Protein AF-A0A9K3GQZ5-F1 (afdb_monomer_lite)

Structure (mmCIF, N/CA/C/O backbone):
data_AF-A0A9K3GQZ5-F1
#
_entry.id   AF-A0A9K3GQZ5-F1
#
loop_
_atom_site.group_PDB
_atom_site.id
_atom_site.type_symbol
_atom_site.label_atom_id
_atom_site.label_alt_id
_atom_site.label_comp_id
_atom_site.label_asym_id
_atom_site.label_entity_id
_atom_site.label_seq_id
_atom_site.pdbx_PDB_ins_code
_atom_site.Cartn_x
_atom_site.Cartn_y
_atom_site.Cartn_z
_atom_site.occupancy
_atom_site.B_iso_or_equiv
_atom_site.auth_seq_id
_atom_site.auth_comp_id
_atom_site.auth_asym_id
_atom_site.auth_atom_id
_atom_site.pdbx_PDB_model_num
ATOM 1 N N . MET A 1 1 ? -22.993 22.378 27.055 1.00 36.41 1 MET A N 1
ATOM 2 C CA . MET A 1 1 ? -22.808 21.296 26.070 1.00 36.41 1 MET A CA 1
ATOM 3 C C . MET A 1 1 ? -23.147 21.917 24.736 1.00 36.41 1 MET A C 1
ATOM 5 O O . MET A 1 1 ? -24.316 21.964 24.382 1.00 36.41 1 MET A O 1
ATOM 9 N N . ASP A 1 2 ? -22.150 22.519 24.096 1.00 29.23 2 ASP A N 1
ATOM 10 C CA . ASP A 1 2 ? -22.307 23.061 22.749 1.00 29.23 2 ASP A CA 1
ATOM 11 C C . ASP A 1 2 ? -22.049 21.922 21.769 1.00 29.23 2 ASP A C 1
ATOM 13 O O . ASP A 1 2 ? -20.980 21.315 21.771 1.00 29.23 2 ASP A O 1
ATOM 17 N N . LEU A 1 3 ? -23.082 21.579 21.006 1.00 36.09 3 LEU A N 1
ATOM 18 C CA . LEU A 1 3 ? -22.997 20.642 19.896 1.00 36.09 3 LEU A CA 1
ATOM 19 C C . LEU A 1 3 ? -22.255 21.353 18.761 1.00 36.09 3 LEU A C 1
ATOM 21 O O . LEU A 1 3 ? -22.683 22.422 18.323 1.00 36.09 3 LEU A O 1
ATOM 25 N N . ALA A 1 4 ? -21.135 20.779 18.324 1.00 37.25 4 ALA A N 1
ATOM 26 C CA . ALA A 1 4 ? -20.338 21.309 17.227 1.00 37.25 4 ALA A CA 1
ATOM 27 C C . ALA A 1 4 ? -21.192 21.431 15.951 1.00 37.25 4 ALA A C 1
ATOM 29 O O . ALA A 1 4 ? -21.876 20.491 15.546 1.00 37.25 4 ALA A O 1
ATOM 30 N N . VAL A 1 5 ? -21.166 22.617 15.342 1.00 32.84 5 VAL A N 1
ATOM 31 C CA . VAL A 1 5 ? -21.804 22.912 14.053 1.00 32.84 5 VAL A CA 1
ATOM 32 C C . VAL A 1 5 ? -20.802 22.557 12.946 1.00 32.84 5 VAL A C 1
ATOM 34 O O . VAL A 1 5 ? -19.654 22.988 13.057 1.00 32.84 5 VAL A O 1
ATOM 37 N N . PRO A 1 6 ? -21.176 21.815 11.884 1.00 38.47 6 PRO A N 1
ATOM 38 C CA . PRO A 1 6 ? -20.230 21.447 10.834 1.00 38.47 6 PRO A CA 1
ATOM 39 C C . PRO A 1 6 ? -19.817 22.685 10.029 1.00 38.47 6 PRO A C 1
ATOM 41 O O . PRO A 1 6 ? -20.656 23.322 9.386 1.00 38.47 6 PRO A O 1
ATOM 44 N N . GLY A 1 7 ? -18.532 23.032 10.091 1.00 36.97 7 GLY A N 1
ATOM 45 C CA . GLY A 1 7 ? -17.900 24.028 9.228 1.00 36.97 7 GLY A CA 1
ATOM 46 C C . GLY A 1 7 ? -17.531 23.459 7.849 1.00 36.97 7 GLY A C 1
ATOM 47 O O . GLY A 1 7 ? -17.676 22.257 7.613 1.00 36.97 7 GLY A O 1
ATOM 48 N N . PRO A 1 8 ? -17.076 24.309 6.912 1.00 36.75 8 PRO A N 1
ATOM 49 C CA . PRO A 1 8 ? -16.578 23.865 5.610 1.00 36.75 8 PRO A CA 1
ATOM 50 C C . PRO A 1 8 ? -15.398 22.894 5.780 1.00 36.75 8 PRO A C 1
ATOM 52 O O . PRO A 1 8 ? -14.581 23.066 6.678 1.00 36.75 8 PRO A O 1
ATOM 55 N N . ILE A 1 9 ? -15.313 21.884 4.905 1.00 45.91 9 ILE A N 1
ATOM 56 C CA . ILE A 1 9 ? -14.405 20.716 4.981 1.00 45.91 9 ILE A CA 1
ATOM 57 C C . ILE A 1 9 ? -12.935 21.089 5.264 1.00 45.91 9 ILE A C 1
ATOM 59 O O . ILE A 1 9 ? -12.236 20.339 5.937 1.00 45.91 9 ILE A O 1
ATOM 63 N N . GLU A 1 10 ? -12.482 22.263 4.820 1.00 40.09 10 GLU A N 1
ATOM 64 C CA . GLU A 1 10 ? -11.115 22.759 5.040 1.00 40.09 10 GLU A CA 1
ATOM 65 C C . GLU A 1 10 ? -10.808 23.138 6.507 1.00 40.09 10 GLU A C 1
ATOM 67 O O . GLU A 1 10 ? -9.651 23.103 6.911 1.00 40.09 10 GLU A O 1
ATOM 72 N N . GLU A 1 11 ? -11.816 23.427 7.340 1.00 36.50 11 GLU A N 1
ATOM 73 C CA . GLU A 1 11 ? -11.646 23.705 8.781 1.00 36.50 11 GLU A CA 1
ATOM 74 C C . GLU A 1 11 ? -11.911 22.477 9.677 1.00 36.50 11 GLU A C 1
ATOM 76 O O . GLU A 1 11 ? -11.599 22.497 10.869 1.00 36.50 11 GLU A O 1
ATOM 81 N N . VAL A 1 12 ? -12.463 21.388 9.124 1.00 42.62 12 VAL A N 1
ATOM 82 C CA . VAL A 1 12 ? -12.894 20.203 9.893 1.00 42.62 12 VAL A CA 1
ATOM 83 C C . VAL A 1 12 ? -11.708 19.361 10.380 1.00 42.62 12 VAL A C 1
ATOM 85 O O . VAL A 1 12 ? -11.779 18.769 11.453 1.00 42.62 12 VAL A O 1
ATOM 88 N N . PHE A 1 13 ? -10.576 19.367 9.671 1.00 44.28 13 PHE A N 1
ATOM 89 C CA . PHE A 1 13 ? -9.399 18.573 10.056 1.00 44.28 13 PHE A CA 1
ATOM 90 C C . PHE A 1 13 ? -8.630 19.121 11.271 1.00 44.28 13 PHE A C 1
ATOM 92 O O . PHE A 1 13 ? -7.844 18.389 11.868 1.00 44.28 13 PHE A O 1
ATOM 99 N N . TYR A 1 14 ? -8.886 20.366 11.692 1.00 41.09 14 TYR A N 1
ATOM 100 C CA . TYR A 1 14 ? -8.288 20.948 12.904 1.00 41.09 14 TYR A CA 1
ATOM 101 C C . TYR A 1 14 ? -9.106 20.695 14.176 1.00 41.09 14 TYR A C 1
ATOM 103 O O . TYR A 1 14 ? -8.660 21.024 15.277 1.00 41.09 14 TYR A O 1
ATOM 111 N N . GLN A 1 15 ? -10.295 20.100 14.057 1.00 46.09 15 GLN A N 1
ATOM 112 C CA . GLN A 1 15 ? -11.110 19.714 15.199 1.00 46.09 15 GLN A CA 1
ATOM 113 C C . GLN A 1 15 ? -11.031 18.203 15.386 1.00 46.09 15 GLN A C 1
ATOM 115 O O . GLN A 1 15 ? -11.843 17.464 14.849 1.00 46.09 15 GLN A O 1
ATOM 120 N N . ASN A 1 16 ? -10.055 17.766 16.189 1.00 51.47 16 ASN A N 1
ATOM 121 C CA . ASN A 1 16 ? -10.240 16.686 17.156 1.00 51.47 16 ASN A CA 1
ATOM 122 C C . ASN A 1 16 ? -11.109 15.517 16.641 1.00 51.47 16 ASN A C 1
ATOM 124 O O . ASN A 1 16 ? -12.214 15.286 17.137 1.00 51.47 16 ASN A O 1
ATOM 128 N N . SER A 1 17 ? -10.619 14.784 15.637 1.00 59.50 17 SER A N 1
ATOM 129 C CA . SER A 1 17 ? -11.279 13.550 15.203 1.00 59.50 17 SER A CA 1
ATOM 130 C C . SER A 1 17 ? -11.219 12.543 16.350 1.00 59.50 17 SER A C 1
ATOM 132 O O . SER A 1 17 ? -10.138 12.236 16.853 1.00 59.50 17 SER A O 1
ATOM 134 N N . CYS A 1 18 ? -12.385 12.099 16.815 1.00 73.81 18 CYS A N 1
ATOM 135 C CA . CYS A 1 18 ? -12.473 11.135 17.900 1.00 73.81 18 CYS A CA 1
ATOM 136 C C . CYS A 1 18 ? -12.199 9.731 17.366 1.00 73.81 18 CYS A C 1
ATOM 138 O O . CYS A 1 18 ? -12.919 9.248 16.488 1.00 73.81 18 CYS A O 1
ATOM 140 N N . VAL A 1 19 ? -11.214 9.062 17.957 1.00 81.44 19 VAL A N 1
ATOM 141 C CA . VAL A 1 19 ? -11.040 7.622 17.795 1.00 81.44 19 VAL A CA 1
ATOM 142 C C . VAL A 1 19 ? -12.131 6.898 18.581 1.00 81.44 19 VAL A C 1
ATOM 144 O O . VAL A 1 19 ? -12.123 6.891 19.812 1.00 81.44 19 VAL A O 1
ATOM 147 N N . THR A 1 20 ? -13.056 6.253 17.877 1.00 80.81 20 THR A N 1
ATOM 148 C CA . THR A 1 20 ? -14.13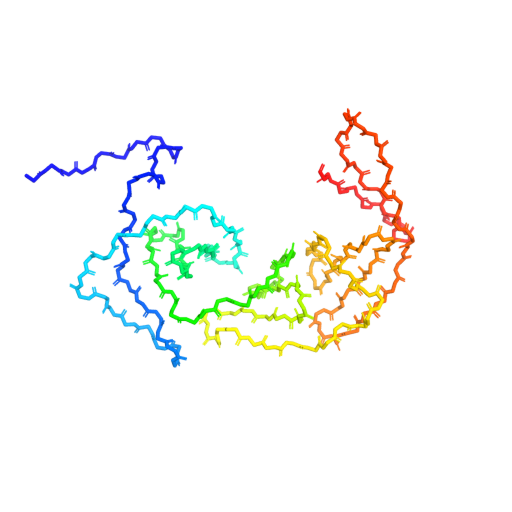9 5.472 18.504 1.00 80.81 20 THR A CA 1
ATOM 149 C C . THR A 1 20 ? -13.791 3.994 18.626 1.00 80.81 20 THR A C 1
ATOM 151 O O . THR A 1 20 ? -14.326 3.295 19.487 1.00 80.81 20 THR A O 1
ATOM 154 N N . ARG A 1 21 ? -12.884 3.506 17.773 1.00 87.12 21 ARG A N 1
ATOM 155 C CA . ARG A 1 21 ? -12.472 2.102 17.707 1.00 87.12 21 ARG A CA 1
ATOM 156 C C . ARG A 1 21 ? -10.975 1.982 17.455 1.00 87.12 21 ARG A C 1
ATOM 158 O O . ARG A 1 21 ? -10.358 2.876 16.878 1.00 87.12 21 ARG A O 1
ATOM 165 N N . SER A 1 22 ? -10.405 0.854 17.857 1.00 89.62 22 SER A N 1
ATOM 166 C CA . SER A 1 22 ? -9.001 0.519 17.621 1.00 89.62 22 SER A CA 1
ATOM 167 C C . SER A 1 22 ? -8.871 -0.879 17.027 1.00 89.62 22 SER A C 1
ATOM 169 O O . SER A 1 22 ? -9.576 -1.797 17.445 1.00 89.62 22 SER A O 1
ATOM 171 N N . ILE A 1 23 ? -7.949 -1.062 16.086 1.00 90.44 23 ILE A N 1
ATOM 172 C CA . ILE A 1 23 ? -7.512 -2.371 15.606 1.00 90.44 23 ILE A CA 1
ATOM 173 C C . ILE A 1 23 ? -6.264 -2.764 16.393 1.00 90.44 23 ILE A C 1
ATOM 175 O O . ILE A 1 23 ? -5.237 -2.088 16.331 1.00 90.44 23 ILE A O 1
ATOM 179 N N . GLY A 1 24 ? -6.358 -3.855 17.151 1.00 87.56 24 GLY A N 1
ATOM 180 C CA . GLY A 1 24 ? -5.241 -4.408 17.906 1.00 87.56 24 GLY A CA 1
ATOM 181 C C . GLY A 1 24 ? -4.136 -4.979 17.012 1.00 87.56 24 GLY A C 1
ATOM 182 O O . GLY A 1 24 ? -4.303 -5.186 15.810 1.00 87.56 24 GLY A O 1
ATOM 183 N N . LEU A 1 25 ? -2.995 -5.310 17.623 1.00 87.81 25 LEU A N 1
ATOM 184 C CA . LEU A 1 25 ? -1.876 -5.978 16.937 1.00 87.81 25 LEU A CA 1
ATOM 185 C C . LEU A 1 25 ? -2.266 -7.346 16.352 1.00 87.81 25 LEU A C 1
ATOM 187 O O . LEU A 1 25 ? -1.642 -7.825 15.409 1.00 87.81 25 LEU A O 1
ATOM 191 N N . ASP A 1 26 ? -3.303 -7.967 16.908 1.00 87.50 26 ASP A N 1
ATOM 192 C CA . ASP A 1 26 ? -3.914 -9.213 16.448 1.00 87.50 26 ASP A CA 1
ATOM 193 C C . ASP A 1 26 ? -4.958 -9.010 15.332 1.00 87.50 26 ASP A C 1
ATOM 195 O O . ASP A 1 26 ? -5.516 -9.983 14.823 1.00 87.50 26 ASP A O 1
ATOM 199 N N . GLY A 1 27 ? -5.214 -7.762 14.930 1.00 85.25 27 GLY A N 1
ATOM 200 C CA . GLY A 1 27 ? -6.210 -7.401 13.926 1.00 85.25 27 GLY A CA 1
ATOM 201 C C . GLY A 1 27 ? -7.647 -7.368 14.449 1.00 85.25 27 GLY A C 1
ATOM 202 O O . GLY A 1 27 ? -8.570 -7.213 13.646 1.00 85.25 27 GLY A O 1
ATOM 203 N N . VAL A 1 28 ? -7.866 -7.520 15.760 1.00 88.31 28 VAL A N 1
ATOM 204 C CA . VAL A 1 28 ? -9.207 -7.457 16.350 1.00 88.31 28 VAL A CA 1
ATOM 205 C C . VAL A 1 28 ? -9.625 -6.002 16.522 1.00 88.31 28 VAL A C 1
ATOM 207 O O . VAL A 1 28 ? -8.897 -5.198 17.099 1.00 88.31 28 VAL A O 1
ATOM 210 N N . LEU A 1 29 ? -10.820 -5.675 16.030 1.00 88.38 29 LEU A N 1
ATOM 211 C CA . LEU A 1 29 ? -11.441 -4.373 16.234 1.00 88.38 29 LEU A CA 1
ATOM 212 C C . LEU A 1 29 ? -12.123 -4.338 17.606 1.00 88.38 29 LEU A C 1
ATOM 214 O O . LEU A 1 29 ? -12.946 -5.204 17.911 1.00 88.38 29 LEU A O 1
ATOM 218 N N . VAL A 1 30 ? -11.793 -3.335 18.410 1.00 89.12 30 VAL A N 1
ATOM 219 C CA . VAL A 1 30 ? -12.361 -3.115 19.744 1.00 89.12 30 VAL A CA 1
ATOM 220 C C . VAL A 1 30 ? -12.869 -1.686 19.874 1.00 89.12 30 VAL A C 1
ATOM 222 O O . VAL A 1 30 ? -12.283 -0.763 19.309 1.00 89.12 30 VAL A O 1
ATOM 225 N N . ASP A 1 31 ? -13.949 -1.504 20.629 1.00 85.75 31 ASP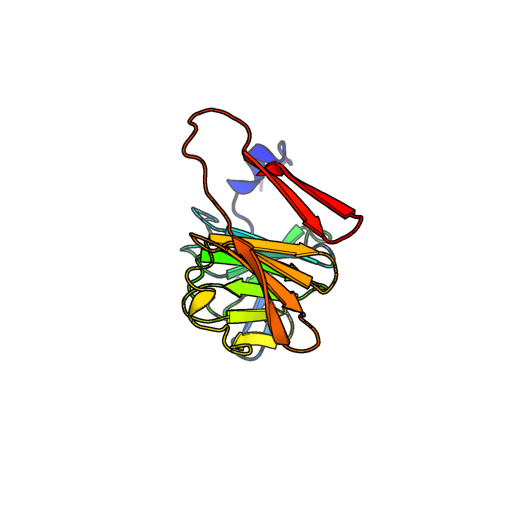 A N 1
ATOM 226 C CA . ASP A 1 31 ? -14.436 -0.172 20.979 1.00 85.75 31 ASP A CA 1
ATOM 227 C C . ASP A 1 31 ? -13.433 0.506 21.917 1.00 85.75 31 ASP A C 1
ATOM 229 O O . ASP A 1 31 ? -12.964 -0.099 22.888 1.00 85.75 31 ASP A O 1
ATOM 233 N N . THR A 1 32 ? -13.102 1.763 21.628 1.00 75.44 32 THR A N 1
ATOM 234 C CA . THR A 1 32 ? -12.212 2.556 22.474 1.00 75.44 32 THR A CA 1
ATOM 235 C C . THR A 1 32 ? -13.070 3.233 23.553 1.00 75.44 32 THR A C 1
ATOM 237 O O . THR A 1 32 ? -13.942 4.036 23.220 1.00 75.44 32 THR A O 1
ATOM 240 N N . PRO A 1 33 ? -12.884 2.907 24.848 1.00 60.91 33 PRO A N 1
ATOM 241 C CA . PRO A 1 33 ? -13.776 3.367 25.917 1.00 60.91 33 PRO A CA 1
ATOM 242 C C . PRO A 1 33 ? -13.679 4.873 26.207 1.00 60.91 33 PRO A C 1
ATOM 244 O O . PRO A 1 33 ? -14.610 5.428 26.787 1.00 60.91 33 PRO A O 1
ATOM 247 N N . ASP A 1 34 ? -12.594 5.527 25.783 1.00 60.12 34 ASP A N 1
ATOM 248 C CA . ASP A 1 34 ? -12.346 6.956 25.958 1.00 60.12 34 ASP A CA 1
ATOM 249 C C . ASP A 1 34 ? -12.066 7.623 24.603 1.00 60.12 34 ASP A C 1
ATOM 251 O O . ASP A 1 34 ? -11.338 7.081 23.774 1.00 60.12 34 ASP A O 1
ATOM 255 N N . TYR A 1 35 ? -12.636 8.813 24.392 1.00 61.47 35 TYR A N 1
ATOM 256 C CA . TYR A 1 35 ? -12.433 9.630 23.193 1.00 61.47 35 TYR A CA 1
ATOM 257 C C . TYR A 1 35 ? -10.950 10.032 23.108 1.00 61.47 35 TYR A C 1
ATOM 259 O O . TYR A 1 35 ? -10.510 10.923 23.840 1.00 61.47 35 TYR A O 1
ATOM 267 N N . GLU A 1 36 ? -10.170 9.378 22.244 1.00 65.31 36 GLU A N 1
ATOM 268 C CA . GLU A 1 36 ? -8.801 9.800 21.932 1.00 65.31 36 GLU A CA 1
ATOM 269 C C . GLU A 1 36 ? -8.857 10.842 20.810 1.00 65.31 36 GLU A C 1
ATOM 271 O O . GLU A 1 36 ? -9.479 10.626 19.769 1.00 65.31 36 GLU A O 1
ATOM 276 N N . TYR A 1 37 ? -8.233 11.994 21.054 1.00 65.12 37 TYR A N 1
ATOM 277 C CA . TYR A 1 37 ? -8.088 13.060 20.073 1.00 65.12 37 TYR A CA 1
ATOM 278 C C . TYR A 1 37 ? -6.654 13.067 19.578 1.00 65.12 37 TYR A C 1
ATOM 280 O O . TYR A 1 37 ? -5.737 13.368 20.347 1.00 65.12 37 TYR A O 1
ATOM 288 N N . THR A 1 38 ? -6.475 12.763 18.298 1.00 61.53 38 THR A N 1
ATOM 289 C CA . THR A 1 38 ? -5.152 12.722 17.685 1.00 61.53 38 THR A CA 1
ATOM 290 C C . THR A 1 38 ? -4.990 13.872 16.694 1.00 61.53 38 THR A C 1
ATOM 292 O O . THR A 1 38 ? -5.803 13.995 15.775 1.00 61.53 38 THR A O 1
ATOM 295 N N . PRO A 1 39 ? -3.936 14.701 16.829 1.00 59.75 39 PRO A N 1
ATOM 296 C CA . PRO A 1 39 ? -3.533 15.593 15.754 1.00 59.75 39 PRO A CA 1
ATOM 297 C C . PRO A 1 39 ? -3.016 14.756 14.576 1.00 59.75 39 PRO A C 1
ATOM 299 O O . PRO A 1 39 ? -2.023 14.032 14.687 1.00 59.75 39 PRO A O 1
ATOM 302 N N . LEU A 1 40 ? -3.708 14.844 13.444 1.00 64.75 40 LEU A N 1
ATOM 303 C CA . LEU A 1 40 ? -3.263 14.300 12.163 1.00 64.75 40 LEU A CA 1
ATOM 304 C C . LEU A 1 40 ? -2.318 15.324 11.513 1.00 64.75 40 LEU A C 1
ATOM 306 O O . LEU A 1 40 ? -2.671 15.981 10.539 1.00 64.75 40 LEU A O 1
ATOM 310 N N . GLU A 1 41 ? -1.154 15.542 12.124 1.00 60.91 41 GLU A N 1
ATOM 311 C CA . GLU A 1 41 ? -0.120 16.441 11.597 1.00 60.91 41 GLU A CA 1
ATOM 312 C C . GLU A 1 41 ? 0.876 15.663 10.727 1.00 60.91 41 GLU A C 1
ATOM 314 O O . GLU A 1 41 ? 1.249 14.537 11.062 1.00 60.91 41 GLU A O 1
ATOM 319 N N . ASP A 1 42 ? 1.297 16.281 9.616 1.00 62.41 42 ASP A N 1
ATOM 320 C CA . ASP A 1 42 ? 2.359 15.810 8.710 1.00 62.41 42 ASP A CA 1
ATOM 321 C C . ASP A 1 42 ? 2.220 14.349 8.238 1.00 62.41 42 ASP A C 1
ATOM 323 O O . ASP A 1 42 ? 3.212 13.652 8.023 1.00 62.41 42 ASP A O 1
ATOM 327 N N . GLY A 1 43 ? 0.977 13.877 8.095 1.00 64.31 43 GLY A N 1
ATOM 328 C CA . GLY A 1 43 ? 0.674 12.510 7.694 1.00 64.31 43 GLY A CA 1
ATOM 329 C C . GLY A 1 43 ? 0.432 12.330 6.194 1.00 64.31 43 GLY A C 1
ATOM 330 O O . GLY A 1 43 ? -0.140 13.191 5.526 1.00 64.31 43 GLY A O 1
ATOM 331 N N . GLU A 1 44 ? 0.820 11.170 5.677 1.00 72.44 44 GLU A N 1
ATOM 332 C CA . GLU A 1 44 ? 0.449 10.683 4.351 1.00 72.44 44 GLU A CA 1
ATOM 333 C C . GLU A 1 44 ? -0.987 10.145 4.382 1.00 72.44 44 GLU A C 1
ATOM 335 O O . GLU A 1 44 ? -1.391 9.463 5.330 1.00 72.44 44 GLU A O 1
ATOM 340 N N . CYS A 1 45 ? -1.768 10.417 3.333 1.00 79.00 45 CYS A N 1
ATOM 341 C CA . CYS A 1 45 ? -3.119 9.876 3.193 1.00 79.00 45 CYS A CA 1
ATOM 342 C C . CYS A 1 45 ? -3.229 8.981 1.959 1.00 79.00 45 CYS A C 1
ATOM 344 O O . CYS A 1 45 ? -2.814 9.348 0.862 1.00 79.00 45 CYS A O 1
ATOM 346 N N . CYS A 1 46 ? -3.796 7.790 2.137 1.00 78.88 46 CYS A N 1
ATOM 347 C CA . CYS A 1 46 ? -3.903 6.786 1.085 1.00 78.88 46 CYS A CA 1
ATOM 348 C C . CYS A 1 46 ? -5.327 6.238 1.030 1.00 78.88 46 CYS A C 1
ATOM 350 O O . CYS A 1 46 ? -5.804 5.656 2.002 1.00 78.88 46 CYS A O 1
ATOM 352 N N . ALA A 1 47 ? -6.000 6.344 -0.116 1.00 83.12 47 ALA A N 1
ATOM 353 C CA . ALA A 1 47 ? -7.267 5.646 -0.306 1.00 83.12 47 ALA A CA 1
ATOM 354 C C . ALA A 1 47 ? -7.021 4.129 -0.306 1.00 83.12 47 ALA A C 1
ATOM 356 O O . ALA A 1 47 ? -6.311 3.611 -1.167 1.00 83.12 47 ALA A O 1
ATOM 357 N N . LEU A 1 48 ? -7.618 3.413 0.644 1.00 81.94 48 LEU A N 1
ATOM 358 C CA . LEU A 1 48 ? -7.545 1.954 0.701 1.00 81.94 48 LEU A CA 1
ATOM 359 C C . LEU A 1 48 ? -8.544 1.311 -0.262 1.00 81.94 48 LEU A C 1
ATOM 361 O O . LEU A 1 48 ? -8.274 0.227 -0.753 1.00 81.94 48 LEU A O 1
ATOM 365 N N . GLY A 1 49 ? -9.643 1.997 -0.582 1.00 74.44 49 GLY A N 1
ATOM 366 C CA . GLY A 1 49 ? -10.794 1.437 -1.298 1.00 74.44 49 GLY A CA 1
ATOM 367 C C . GLY A 1 49 ? -12.019 1.365 -0.385 1.00 74.44 49 GLY A C 1
ATOM 368 O O . GLY A 1 49 ? -11.901 1.595 0.815 1.00 74.44 49 GLY A O 1
ATOM 369 N N . ASP A 1 50 ? -13.200 1.115 -0.958 1.00 74.94 50 ASP A N 1
ATOM 370 C CA . ASP A 1 50 ? -14.473 0.970 -0.225 1.00 74.94 50 ASP A CA 1
ATOM 371 C C . ASP A 1 50 ? -14.781 2.109 0.763 1.00 74.94 50 ASP A C 1
ATOM 373 O O . ASP A 1 50 ? -15.326 1.898 1.840 1.00 74.94 50 ASP A O 1
ATOM 377 N N . GLY A 1 51 ? -14.400 3.338 0.401 1.00 80.56 51 GLY A N 1
ATOM 378 C CA . GLY A 1 51 ? -14.615 4.509 1.246 1.00 80.56 51 GLY A CA 1
ATOM 379 C C . GLY A 1 51 ? -13.685 4.591 2.458 1.00 80.56 51 GLY A C 1
ATOM 380 O O . GLY A 1 51 ? -13.964 5.368 3.361 1.00 80.56 51 GLY A O 1
ATOM 381 N N . MET A 1 52 ? -12.582 3.845 2.501 1.00 86.31 52 MET A N 1
ATOM 382 C CA . MET A 1 52 ? -11.600 3.943 3.581 1.00 86.31 52 MET A CA 1
ATOM 383 C C . MET A 1 52 ? -10.344 4.693 3.146 1.00 86.31 52 MET A C 1
ATOM 385 O O . MET A 1 52 ? -9.845 4.518 2.028 1.00 86.31 52 MET A O 1
ATOM 389 N N . ILE A 1 53 ? -9.805 5.499 4.056 1.00 84.06 53 ILE A N 1
ATOM 390 C CA . ILE A 1 53 ? -8.552 6.238 3.878 1.00 84.06 53 ILE A CA 1
ATOM 391 C C . ILE A 1 53 ? -7.621 5.884 5.035 1.00 84.06 53 ILE A C 1
ATOM 393 O O . ILE A 1 53 ? -7.991 6.067 6.190 1.00 84.06 53 ILE A O 1
ATOM 397 N N . LEU A 1 54 ? -6.419 5.394 4.731 1.00 84.19 54 LEU A N 1
ATOM 398 C CA . LEU A 1 54 ? -5.335 5.301 5.705 1.00 84.19 54 LEU A CA 1
ATOM 399 C C . LEU A 1 54 ? -4.698 6.680 5.868 1.00 84.19 54 LEU A C 1
ATOM 401 O O . LEU A 1 54 ? -4.385 7.337 4.876 1.00 84.19 54 LEU A O 1
ATOM 405 N N . LEU A 1 55 ? -4.487 7.082 7.110 1.00 82.94 55 LEU A N 1
ATOM 406 C CA . LEU A 1 55 ? -3.812 8.298 7.529 1.00 82.94 55 LEU A CA 1
ATOM 407 C C . LEU A 1 55 ? -2.613 7.867 8.378 1.00 82.94 55 LEU A C 1
ATOM 409 O O . LEU A 1 55 ? -2.797 7.378 9.493 1.00 82.94 55 LEU A O 1
ATOM 413 N N . SER A 1 56 ? -1.409 8.007 7.828 1.00 79.62 56 SER A N 1
ATOM 414 C CA . SER A 1 56 ? -0.155 7.585 8.459 1.00 79.62 56 SER A CA 1
ATOM 415 C C . SER A 1 56 ? 0.671 8.805 8.811 1.00 79.62 56 SER A C 1
ATOM 417 O O . SER A 1 56 ? 0.983 9.590 7.923 1.00 79.62 56 SER A O 1
ATOM 419 N N . GLY A 1 57 ? 1.029 8.999 10.077 1.00 70.44 57 GLY A N 1
ATOM 420 C CA . GLY A 1 57 ? 1.800 10.171 10.490 1.00 70.44 57 GLY A CA 1
ATOM 421 C C . GLY A 1 57 ? 2.527 9.986 11.815 1.00 70.44 57 GLY A C 1
ATOM 422 O O . GLY A 1 57 ? 2.517 8.915 12.419 1.00 70.44 57 GLY A O 1
ATOM 423 N N . ALA A 1 58 ? 3.144 11.063 12.308 1.00 67.75 58 ALA A N 1
ATOM 424 C CA . ALA A 1 58 ? 3.931 11.041 13.547 1.00 67.75 58 ALA A CA 1
ATOM 425 C C . ALA A 1 58 ? 3.126 10.596 14.786 1.00 67.75 58 ALA A C 1
ATOM 427 O O . ALA A 1 58 ? 3.695 10.146 15.781 1.00 67.75 58 ALA A O 1
ATOM 428 N N . SER A 1 59 ? 1.801 10.729 14.729 1.00 70.50 59 SER A N 1
ATOM 429 C CA . SER A 1 59 ? 0.865 10.371 15.791 1.00 70.50 59 SER A CA 1
ATOM 430 C C . SER A 1 59 ? 0.285 8.952 15.663 1.00 70.50 59 SER A C 1
ATOM 432 O O . SER A 1 59 ? -0.516 8.542 16.510 1.00 70.50 59 SER A O 1
ATOM 434 N N . GLY A 1 60 ? 0.710 8.186 14.652 1.00 80.62 60 GLY A N 1
ATOM 435 C CA . GLY A 1 60 ? 0.338 6.790 14.426 1.00 80.62 60 GLY A CA 1
ATOM 436 C C . GLY A 1 60 ? -0.487 6.568 13.160 1.00 80.62 60 GLY A C 1
ATOM 437 O O . GLY A 1 60 ? -0.601 7.446 12.306 1.00 80.62 60 GLY A O 1
ATOM 438 N N . GLU A 1 61 ? -1.067 5.371 13.075 1.00 86.00 61 GLU A N 1
ATOM 439 C CA . GLU A 1 61 ? -1.866 4.923 11.939 1.00 86.00 61 GLU A CA 1
ATOM 440 C C . GLU A 1 61 ? -3.354 5.008 12.250 1.00 86.00 61 GLU A C 1
ATOM 442 O O . GLU A 1 61 ? -3.824 4.517 13.283 1.00 86.00 61 GLU A O 1
ATOM 447 N N . TYR A 1 62 ? -4.107 5.609 11.336 1.00 88.00 62 TYR A N 1
ATOM 448 C CA . TYR A 1 62 ? -5.546 5.774 11.468 1.00 88.00 62 TYR A CA 1
ATOM 449 C C . TYR A 1 62 ? -6.255 5.427 10.170 1.00 88.00 62 TYR A C 1
ATOM 451 O O . TYR A 1 62 ? -5.742 5.642 9.079 1.00 88.00 62 TYR A O 1
ATOM 459 N N . ILE A 1 63 ? -7.469 4.914 10.288 1.00 89.31 63 ILE A N 1
ATOM 460 C CA . ILE A 1 63 ? -8.348 4.611 9.171 1.00 89.31 63 ILE A CA 1
ATOM 461 C C . ILE A 1 63 ? -9.573 5.492 9.326 1.00 89.31 63 ILE A C 1
ATOM 463 O O . ILE A 1 63 ? -10.300 5.379 10.311 1.00 89.31 63 ILE A O 1
ATOM 467 N N . LEU A 1 64 ? -9.789 6.367 8.354 1.00 87.00 64 LEU A N 1
ATOM 468 C CA . LEU A 1 64 ? -11.025 7.115 8.227 1.00 87.00 64 LEU A CA 1
ATOM 469 C C . LEU A 1 64 ? -11.987 6.311 7.357 1.00 87.00 64 LEU A C 1
ATOM 471 O O . LEU A 1 64 ? -11.742 6.123 6.163 1.00 87.00 64 LEU A O 1
ATOM 475 N N . ASP A 1 65 ? -13.083 5.862 7.954 1.00 87.12 65 ASP A N 1
ATOM 476 C CA . ASP A 1 65 ? -14.247 5.389 7.214 1.00 87.12 65 ASP A CA 1
ATOM 477 C C . ASP A 1 65 ? -15.044 6.614 6.749 1.00 87.12 65 ASP A C 1
ATOM 479 O O . ASP A 1 65 ? -15.591 7.358 7.556 1.00 87.12 65 ASP A O 1
ATOM 483 N N . THR A 1 66 ? -15.080 6.859 5.441 1.00 83.75 66 THR A N 1
ATOM 484 C CA . THR A 1 66 ? -15.749 8.030 4.850 1.00 83.75 66 THR A CA 1
ATOM 485 C C . THR A 1 66 ? -17.268 7.886 4.761 1.00 83.75 66 THR A C 1
ATOM 487 O O . THR A 1 66 ? -17.950 8.891 4.561 1.00 83.75 66 THR A O 1
ATOM 490 N N . GLU A 1 67 ? -17.820 6.678 4.919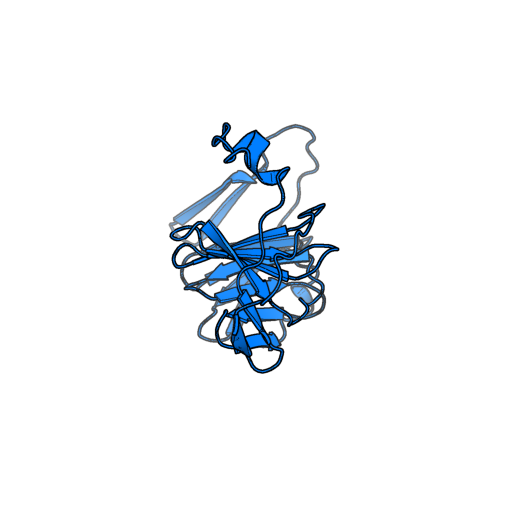 1.00 85.00 67 GLU A N 1
ATOM 491 C CA . GLU A 1 67 ? -19.272 6.480 4.982 1.00 85.00 67 GLU A CA 1
ATOM 492 C C . GLU A 1 67 ? -19.802 6.896 6.356 1.00 85.00 67 GLU A C 1
ATOM 494 O O . GLU A 1 67 ? -20.792 7.626 6.462 1.00 85.00 67 GLU A O 1
ATOM 499 N N . THR A 1 68 ? -19.123 6.451 7.413 1.00 84.00 68 THR A N 1
ATOM 500 C CA . THR A 1 68 ? -19.528 6.706 8.803 1.00 84.00 68 THR A CA 1
ATOM 501 C C . THR A 1 68 ? -18.868 7.942 9.411 1.00 84.00 68 THR A C 1
ATOM 503 O O . THR A 1 68 ? -19.325 8.435 10.442 1.00 84.00 68 THR A O 1
ATOM 506 N N . MET A 1 69 ? -17.829 8.471 8.756 1.00 82.12 69 MET A N 1
ATOM 507 C CA . MET A 1 69 ? -16.928 9.513 9.264 1.00 82.12 69 MET A CA 1
ATOM 508 C C . MET A 1 69 ? -16.253 9.127 10.589 1.00 82.12 69 MET A C 1
ATOM 510 O O . MET A 1 69 ? -15.884 9.993 11.384 1.00 82.12 69 MET A O 1
ATOM 514 N N . GLU A 1 70 ? -16.093 7.825 10.839 1.00 84.19 70 GLU A N 1
ATOM 515 C CA . GLU A 1 70 ? -15.423 7.315 12.030 1.00 84.19 70 GLU A CA 1
ATOM 516 C C . GLU A 1 70 ? -13.915 7.198 11.815 1.00 84.19 70 GLU A C 1
ATOM 518 O O . GLU A 1 70 ? -13.448 6.682 10.797 1.00 84.19 70 GLU A O 1
ATOM 523 N N . LEU A 1 71 ? -13.155 7.633 12.822 1.00 86.12 71 LEU A N 1
ATOM 524 C CA . LEU A 1 71 ? -11.716 7.433 12.877 1.00 86.12 71 LEU A CA 1
ATOM 525 C C . LEU A 1 71 ? -11.408 6.186 13.709 1.00 86.12 71 LEU A C 1
ATOM 527 O O . LEU A 1 71 ? -11.791 6.074 14.876 1.00 86.12 71 LEU A O 1
ATOM 531 N N . ILE A 1 72 ? -10.696 5.249 13.100 1.00 88.88 72 ILE A N 1
ATOM 532 C CA . ILE A 1 72 ? -10.292 3.991 13.714 1.00 88.88 72 ILE A CA 1
ATOM 533 C C . ILE A 1 72 ? -8.779 4.015 13.851 1.00 88.88 72 ILE A C 1
ATOM 535 O O . ILE A 1 72 ? -8.073 4.160 12.858 1.00 88.88 72 ILE A O 1
ATOM 539 N N . ARG A 1 73 ? -8.255 3.848 15.060 1.00 89.62 73 ARG A N 1
ATOM 540 C CA . ARG A 1 73 ? -6.808 3.733 15.252 1.00 89.62 73 ARG A CA 1
ATOM 541 C C . ARG A 1 73 ? -6.344 2.343 14.839 1.00 89.62 73 ARG A C 1
ATOM 543 O O . ARG A 1 73 ? -6.920 1.353 15.279 1.00 89.62 73 ARG A O 1
ATOM 550 N N . ASP A 1 74 ? -5.289 2.244 14.049 1.00 91.06 74 ASP A N 1
ATOM 551 C CA . ASP A 1 74 ? -4.606 0.980 13.802 1.00 91.06 74 ASP A CA 1
ATOM 552 C C . ASP A 1 74 ? -3.330 0.925 14.645 1.00 91.06 74 ASP A C 1
ATOM 554 O O . ASP A 1 74 ? -2.422 1.739 14.501 1.00 91.06 74 ASP A O 1
ATOM 558 N N . MET A 1 75 ? -3.254 -0.028 15.573 1.00 88.81 75 MET A N 1
ATOM 559 C CA . MET A 1 75 ? -2.086 -0.166 16.448 1.00 88.81 75 MET A CA 1
ATOM 560 C C . MET A 1 75 ? -0.882 -0.792 15.729 1.00 88.81 75 MET A C 1
ATOM 562 O O . MET A 1 75 ? 0.194 -0.904 16.321 1.00 88.81 75 MET A O 1
ATOM 566 N N . ARG A 1 76 ? -1.054 -1.251 14.484 1.00 89.69 76 ARG A N 1
ATOM 567 C CA . ARG A 1 76 ? 0.000 -1.872 13.677 1.00 89.69 76 ARG A CA 1
ATOM 568 C C . ARG A 1 76 ? 0.785 -0.779 12.954 1.00 89.69 76 ARG A C 1
ATOM 570 O O . ARG A 1 76 ? 0.308 -0.204 11.982 1.00 89.69 76 ARG A O 1
ATOM 577 N N . GLU A 1 77 ? 1.996 -0.532 13.439 1.00 85.81 77 GLU A N 1
ATOM 578 C CA . GLU A 1 77 ? 2.908 0.501 12.939 1.00 85.81 77 GLU A CA 1
ATOM 579 C C . GLU A 1 77 ? 3.217 0.334 11.444 1.00 85.81 77 GLU A C 1
ATOM 581 O O . GLU A 1 77 ? 3.523 -0.775 10.986 1.00 85.81 77 GLU A O 1
ATOM 586 N N . ALA A 1 78 ? 3.137 1.434 10.688 1.00 86.75 78 ALA A N 1
ATOM 587 C CA . ALA A 1 78 ? 3.488 1.430 9.278 1.00 86.75 78 ALA A CA 1
ATOM 588 C C . ALA A 1 78 ? 4.999 1.262 9.069 1.00 86.75 78 ALA A C 1
ATOM 590 O O . ALA A 1 78 ? 5.811 1.812 9.818 1.00 86.75 78 ALA A O 1
ATOM 591 N N . PRO A 1 79 ? 5.417 0.524 8.027 1.00 88.88 79 PRO A N 1
ATOM 592 C CA . PRO A 1 79 ? 6.806 0.536 7.605 1.00 88.88 79 PRO A CA 1
ATOM 593 C C . PRO A 1 79 ? 7.173 1.927 7.073 1.00 88.88 79 PRO A C 1
ATOM 595 O O . PRO A 1 79 ? 6.335 2.640 6.536 1.00 88.88 79 PRO A O 1
ATOM 598 N N . GLY A 1 80 ? 8.453 2.293 7.131 1.00 86.62 80 GLY A N 1
ATOM 599 C CA . GLY A 1 80 ? 8.927 3.482 6.423 1.00 86.62 80 GLY A CA 1
ATOM 600 C C . GLY A 1 80 ? 8.864 3.284 4.903 1.00 86.62 80 GLY A C 1
ATOM 601 O O . GLY A 1 80 ? 9.441 2.324 4.380 1.00 86.62 80 GLY A O 1
ATOM 602 N N . PHE A 1 81 ? 8.214 4.202 4.188 1.00 89.44 81 PHE A N 1
ATOM 603 C CA . PHE A 1 81 ? 8.106 4.188 2.726 1.00 89.44 81 PHE A CA 1
ATOM 604 C C . PHE A 1 81 ? 8.314 5.578 2.116 1.00 89.44 81 PHE A C 1
ATOM 606 O O . PHE A 1 81 ? 8.181 6.592 2.794 1.00 89.44 81 PHE A O 1
ATOM 613 N N . SER A 1 82 ? 8.673 5.617 0.831 1.00 88.19 82 SER A N 1
ATOM 614 C CA . SER A 1 82 ? 8.837 6.850 0.044 1.00 88.19 82 SER A CA 1
ATOM 615 C C . SER A 1 82 ? 7.811 6.992 -1.076 1.00 88.19 82 SER A C 1
ATOM 617 O O . SER A 1 82 ? 7.666 8.073 -1.634 1.00 88.19 82 SER A O 1
ATOM 619 N N . ALA A 1 83 ? 7.123 5.907 -1.425 1.00 90.81 83 ALA A N 1
ATOM 620 C CA . ALA A 1 83 ? 6.051 5.899 -2.406 1.00 90.81 83 ALA A CA 1
ATOM 621 C C . ALA A 1 83 ? 4.984 4.880 -2.006 1.00 90.81 83 ALA A C 1
ATOM 623 O O . ALA A 1 83 ? 5.282 3.880 -1.349 1.00 90.81 83 ALA A O 1
ATOM 624 N N . HIS A 1 84 ? 3.747 5.109 -2.429 1.00 92.38 84 HIS A N 1
ATOM 625 C CA . HIS A 1 84 ? 2.632 4.214 -2.157 1.00 92.38 84 HIS A CA 1
ATOM 626 C C . HIS A 1 84 ? 1.585 4.289 -3.273 1.00 92.38 84 HIS A C 1
ATOM 628 O O . HIS A 1 84 ? 1.538 5.257 -4.027 1.00 92.38 84 HIS A O 1
ATOM 634 N N . CYS A 1 85 ? 0.744 3.265 -3.387 1.00 91.75 85 CYS A N 1
ATOM 635 C CA . CYS A 1 85 ? -0.464 3.284 -4.215 1.00 91.75 85 CYS A CA 1
ATOM 636 C C . CYS A 1 85 ? -1.429 2.186 -3.749 1.00 91.75 85 CYS A C 1
ATOM 638 O O . CYS A 1 85 ? -1.011 1.259 -3.061 1.00 91.75 85 CYS A O 1
ATOM 640 N N . SER A 1 86 ? -2.704 2.257 -4.132 1.00 91.81 86 SER A N 1
ATOM 641 C CA . SER A 1 86 ? -3.683 1.210 -3.815 1.00 91.81 86 SER A CA 1
ATOM 642 C C . SER A 1 86 ? -4.140 0.471 -5.067 1.00 91.81 86 SER A C 1
ATOM 644 O O . SER A 1 86 ? -4.464 1.096 -6.079 1.00 91.81 86 SER A O 1
ATOM 646 N N . VAL A 1 87 ? -4.170 -0.859 -4.987 1.00 91.50 87 VAL A N 1
ATOM 647 C CA . VAL A 1 87 ? -4.673 -1.760 -6.028 1.00 91.50 87 VAL A CA 1
ATOM 648 C C . VAL A 1 87 ? -5.706 -2.683 -5.395 1.00 91.50 87 VAL A C 1
ATOM 650 O O . VAL A 1 87 ? -5.388 -3.431 -4.476 1.00 91.50 87 VAL A O 1
ATOM 653 N N . ASP A 1 88 ? -6.947 -2.634 -5.885 1.00 89.19 88 ASP A N 1
ATOM 654 C CA . ASP A 1 88 ? -8.036 -3.545 -5.497 1.00 89.19 88 ASP A CA 1
ATOM 655 C C . ASP A 1 88 ? -8.221 -3.724 -3.972 1.00 89.19 88 ASP A C 1
ATOM 657 O O . ASP A 1 88 ? -8.389 -4.840 -3.480 1.00 89.19 88 ASP A O 1
ATOM 661 N N . GLY A 1 89 ? -8.185 -2.633 -3.198 1.00 87.62 89 GLY A N 1
ATOM 662 C CA . GLY A 1 89 ? -8.373 -2.710 -1.742 1.00 87.62 89 GLY A CA 1
ATOM 663 C C . GLY A 1 89 ? -7.084 -2.926 -0.939 1.00 87.62 89 GLY A C 1
ATOM 664 O O . GLY A 1 89 ? -7.126 -3.019 0.291 1.00 87.62 89 GLY A O 1
ATOM 665 N N . VAL A 1 90 ? -5.944 -3.069 -1.621 1.00 91.69 90 VAL A N 1
ATOM 666 C CA . VAL A 1 90 ? -4.637 -3.349 -1.021 1.00 91.69 90 VAL A CA 1
ATOM 667 C C . VAL A 1 90 ? -3.732 -2.143 -1.208 1.00 91.69 90 VAL A C 1
ATOM 669 O O . VAL A 1 90 ? -3.414 -1.759 -2.332 1.00 91.69 90 VAL A O 1
ATOM 672 N N . LEU A 1 91 ? -3.267 -1.571 -0.101 1.00 92.38 91 LEU A N 1
ATOM 673 C CA . LEU A 1 91 ? -2.245 -0.533 -0.138 1.00 92.38 91 LEU A CA 1
ATOM 674 C C . LEU A 1 91 ? -0.878 -1.179 -0.326 1.00 92.38 91 LEU A C 1
ATOM 676 O O . LEU A 1 91 ? -0.476 -2.028 0.463 1.00 92.38 91 LEU A O 1
ATOM 680 N N . HIS A 1 92 ? -0.162 -0.749 -1.350 1.00 93.69 92 HIS A N 1
ATOM 681 C CA . HIS A 1 92 ? 1.229 -1.081 -1.599 1.00 93.69 92 HIS A CA 1
ATOM 682 C C . HIS A 1 92 ? 2.103 0.098 -1.190 1.00 93.69 92 HIS A C 1
ATOM 684 O O . HIS A 1 92 ? 1.863 1.227 -1.617 1.00 93.69 92 HIS A O 1
ATOM 690 N N . THR A 1 93 ? 3.138 -0.169 -0.403 1.00 93.19 93 THR A N 1
ATOM 691 C CA . THR A 1 93 ? 4.131 0.822 0.015 1.00 93.19 93 THR A CA 1
ATOM 692 C C . THR A 1 93 ? 5.519 0.377 -0.415 1.00 93.19 93 THR A C 1
ATOM 694 O O . THR A 1 93 ? 5.876 -0.796 -0.272 1.00 93.19 93 THR A O 1
ATOM 697 N N . PHE A 1 94 ? 6.312 1.325 -0.896 1.00 94.25 94 PHE A N 1
ATOM 698 C CA . PHE A 1 94 ? 7.646 1.103 -1.431 1.00 94.25 94 PHE A CA 1
ATOM 699 C C . PHE A 1 94 ? 8.639 1.969 -0.665 1.00 94.25 94 PHE A C 1
ATOM 701 O O . PHE A 1 94 ? 8.618 3.198 -0.755 1.00 94.25 94 PHE A O 1
ATOM 708 N N . GLY A 1 95 ? 9.503 1.321 0.108 1.00 90.44 95 GLY A N 1
ATOM 709 C CA . GLY A 1 95 ? 10.599 1.965 0.821 1.00 90.44 95 GLY A CA 1
ATOM 710 C C . GLY A 1 95 ? 11.869 1.147 0.672 1.00 90.44 95 GLY A C 1
ATOM 711 O O . GLY A 1 95 ? 12.309 0.845 -0.441 1.00 90.44 95 GLY A O 1
ATOM 712 N N . LYS A 1 96 ? 12.441 0.758 1.814 1.00 89.12 96 LYS A N 1
ATOM 713 C CA . LYS A 1 96 ? 13.487 -0.268 1.845 1.00 89.12 96 LYS A CA 1
ATOM 714 C C . LYS A 1 96 ? 12.952 -1.606 1.331 1.00 89.12 96 LYS A C 1
ATOM 716 O O . LYS A 1 96 ? 13.617 -2.270 0.548 1.00 89.12 96 LYS A O 1
ATOM 721 N N . ASP A 1 97 ? 11.746 -1.948 1.765 1.00 92.00 97 ASP A N 1
ATOM 722 C CA . ASP A 1 97 ? 11.033 -3.159 1.393 1.00 92.0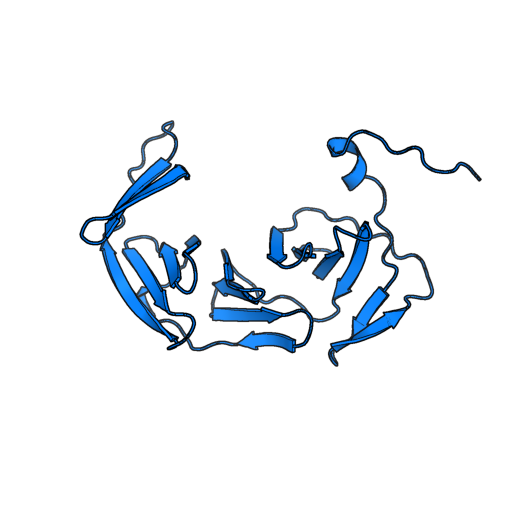0 97 ASP A CA 1
ATOM 723 C C . ASP A 1 97 ? 9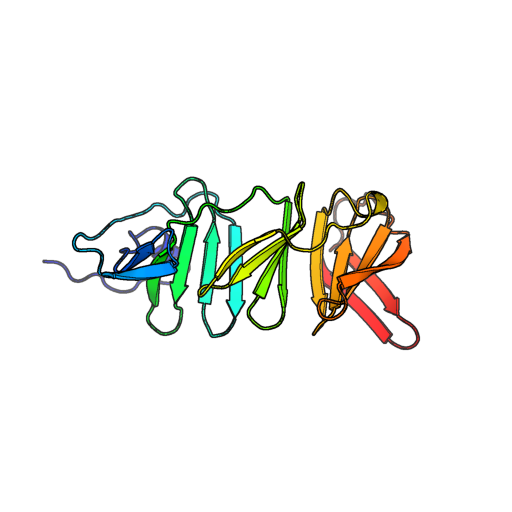.734 -2.783 0.662 1.00 92.00 97 ASP A C 1
ATOM 725 O O . ASP A 1 97 ? 9.226 -1.662 0.785 1.00 92.00 97 ASP A O 1
ATOM 729 N N . HIS A 1 98 ? 9.205 -3.724 -0.119 1.00 94.50 98 HIS A N 1
ATOM 730 C CA . HIS A 1 98 ? 7.847 -3.653 -0.644 1.00 94.50 98 HIS A CA 1
ATOM 731 C C . HIS A 1 98 ? 6.914 -4.285 0.390 1.00 94.50 98 HIS A C 1
ATOM 733 O O . HIS A 1 98 ? 7.027 -5.471 0.703 1.00 94.50 98 HIS A O 1
ATOM 739 N N . CYS A 1 99 ? 5.997 -3.490 0.931 1.00 94.88 99 CYS A N 1
ATOM 740 C CA . CYS A 1 99 ? 5.009 -3.951 1.899 1.00 94.88 99 CYS A CA 1
ATOM 741 C C . CYS A 1 99 ? 3.600 -3.750 1.350 1.00 94.88 99 CYS A C 1
ATOM 743 O O . CYS A 1 99 ? 3.346 -2.862 0.538 1.00 94.88 99 CYS A O 1
ATOM 745 N N . THR A 1 100 ? 2.686 -4.589 1.819 1.00 94.62 100 THR A N 1
ATOM 746 C CA . THR A 1 100 ? 1.258 -4.497 1.532 1.00 94.62 100 THR A CA 1
ATOM 747 C C . THR A 1 100 ? 0.478 -4.317 2.818 1.00 94.62 100 THR A C 1
ATOM 749 O O . THR A 1 100 ? 0.879 -4.820 3.870 1.00 94.62 100 THR A O 1
ATOM 752 N N . TYR A 1 101 ? -0.651 -3.630 2.728 1.00 92.44 101 TYR A N 1
ATOM 753 C CA . TYR A 1 101 ? -1.563 -3.428 3.835 1.00 92.44 101 TYR A CA 1
ATOM 754 C C . TYR A 1 101 ? -3.005 -3.690 3.421 1.00 92.44 101 TYR A C 1
ATOM 756 O O . TYR A 1 101 ? -3.466 -3.277 2.357 1.00 92.44 101 TYR A O 1
ATOM 764 N N . THR A 1 102 ? -3.727 -4.363 4.315 1.00 90.31 102 THR A N 1
ATOM 765 C CA . THR A 1 102 ? -5.190 -4.454 4.294 1.00 90.31 102 THR A CA 1
ATOM 766 C C . THR A 1 102 ? -5.699 -4.298 5.717 1.00 90.31 102 THR A C 1
ATOM 768 O O . THR A 1 102 ? -5.057 -4.785 6.645 1.00 90.31 102 THR A O 1
ATOM 771 N N . VAL A 1 103 ? -6.896 -3.744 5.904 1.00 86.25 103 VAL A N 1
ATOM 772 C CA . VAL A 1 103 ? -7.523 -3.608 7.235 1.00 86.25 103 VAL A CA 1
ATOM 773 C C . VAL A 1 103 ? -7.518 -4.940 7.995 1.00 86.25 103 VAL A C 1
ATOM 775 O O . VAL A 1 103 ? -7.155 -5.020 9.170 1.00 86.25 103 VAL A O 1
ATOM 778 N N . LYS A 1 104 ? -7.854 -6.026 7.289 1.00 87.12 104 LYS A N 1
ATOM 779 C CA . LYS A 1 104 ? -7.982 -7.367 7.862 1.00 87.12 104 LYS A CA 1
ATOM 780 C C . LYS A 1 104 ? -6.649 -7.977 8.294 1.00 87.12 104 LYS A C 1
ATOM 782 O O . LYS A 1 104 ? -6.606 -8.656 9.314 1.00 87.12 104 LYS A O 1
ATOM 787 N N . ARG A 1 105 ? -5.584 -7.811 7.503 1.00 89.94 105 ARG A N 1
ATOM 788 C CA . ARG A 1 105 ? -4.293 -8.486 7.750 1.00 89.94 105 ARG A CA 1
ATOM 789 C C . ARG A 1 105 ? -3.230 -7.574 8.353 1.00 89.94 105 ARG A C 1
ATOM 791 O O . ARG A 1 105 ? -2.243 -8.085 8.866 1.00 89.94 105 ARG A O 1
ATOM 798 N N . GLY A 1 106 ? -3.433 -6.264 8.303 1.00 90.69 106 GLY A N 1
ATOM 799 C CA . GLY A 1 106 ? -2.407 -5.280 8.610 1.00 90.69 106 GLY A CA 1
ATOM 800 C C . GLY A 1 106 ? -1.276 -5.322 7.590 1.00 90.69 106 GLY A C 1
ATOM 801 O O . GLY A 1 106 ? -1.472 -5.734 6.442 1.00 90.69 106 GLY A O 1
ATOM 802 N N . TRP A 1 107 ? -0.094 -4.910 8.038 1.00 92.56 107 TRP A N 1
ATOM 803 C CA . TRP A 1 107 ? 1.126 -4.865 7.241 1.00 92.56 107 TRP A CA 1
ATOM 804 C C . TRP A 1 107 ? 1.705 -6.258 6.990 1.00 92.56 107 TRP A C 1
ATOM 806 O O . TRP A 1 107 ? 1.821 -7.086 7.893 1.00 92.56 107 TRP A O 1
ATOM 816 N N . THR A 1 108 ? 2.090 -6.528 5.749 1.00 94.69 108 THR A N 1
ATOM 817 C CA . THR A 1 108 ? 2.781 -7.753 5.338 1.00 94.69 108 THR A CA 1
ATOM 818 C C . THR A 1 108 ? 3.907 -7.393 4.377 1.00 94.69 108 THR A C 1
ATOM 820 O O . THR A 1 108 ? 3.693 -6.637 3.431 1.00 94.69 108 THR A O 1
ATOM 823 N N . VAL A 1 109 ? 5.097 -7.956 4.588 1.00 94.81 109 VAL A N 1
ATOM 824 C CA . VAL A 1 109 ? 6.202 -7.846 3.627 1.00 94.81 109 VAL A CA 1
ATOM 825 C C . VAL A 1 109 ? 5.840 -8.661 2.386 1.00 94.81 109 VAL A C 1
ATOM 827 O O . VAL A 1 109 ? 5.542 -9.852 2.495 1.00 94.81 109 VAL A O 1
ATOM 830 N N . ALA A 1 110 ? 5.807 -8.003 1.233 1.00 93.31 110 ALA A N 1
ATOM 831 C CA . ALA A 1 110 ? 5.557 -8.628 -0.057 1.00 93.31 110 ALA A CA 1
ATOM 832 C C . ALA A 1 110 ? 6.875 -9.078 -0.702 1.00 93.31 110 ALA A C 1
ATOM 834 O O . ALA A 1 110 ? 7.957 -8.899 -0.137 1.00 93.31 110 ALA A O 1
ATOM 835 N N . ASP A 1 111 ? 6.785 -9.673 -1.891 1.00 91.00 111 ASP A N 1
ATOM 836 C CA . ASP A 1 111 ? 7.971 -10.088 -2.631 1.00 91.00 111 ASP A CA 1
ATOM 837 C C . ASP A 1 111 ? 8.877 -8.887 -2.919 1.00 91.00 111 ASP A C 1
ATOM 839 O O . ASP A 1 111 ? 8.423 -7.803 -3.313 1.00 91.00 111 ASP A O 1
ATOM 843 N N . SER A 1 112 ? 10.175 -9.093 -2.686 1.00 89.62 112 SER A N 1
ATOM 844 C CA . SER A 1 112 ? 11.190 -8.068 -2.882 1.00 89.62 112 SER A CA 1
ATOM 845 C C . SER A 1 112 ? 11.268 -7.664 -4.348 1.00 89.62 112 SER A C 1
ATOM 847 O O . SER A 1 112 ? 11.286 -8.505 -5.248 1.00 89.62 112 SER A O 1
ATOM 849 N N . LEU A 1 113 ? 11.379 -6.360 -4.582 1.00 90.69 113 LEU A N 1
ATOM 850 C CA . LEU A 1 113 ? 11.640 -5.842 -5.913 1.00 90.69 113 LEU A CA 1
ATOM 851 C C . LEU A 1 113 ? 13.115 -6.063 -6.285 1.00 90.69 113 LEU A C 1
ATOM 853 O O . LEU A 1 113 ? 13.980 -6.095 -5.405 1.00 90.69 113 LEU A O 1
ATOM 857 N N . PRO A 1 114 ? 13.432 -6.199 -7.583 1.00 89.19 114 PRO A N 1
ATOM 858 C CA . PRO A 1 114 ? 14.814 -6.167 -8.040 1.00 89.19 114 PRO A CA 1
ATOM 859 C C . PRO A 1 114 ? 15.518 -4.883 -7.577 1.00 89.19 114 PRO A C 1
ATOM 861 O O . PRO A 1 114 ? 14.933 -3.803 -7.641 1.00 89.19 114 PRO A O 1
ATOM 864 N N . GLU A 1 115 ? 16.793 -4.975 -7.185 1.00 88.62 115 GLU A N 1
ATOM 865 C CA . GLU A 1 115 ? 17.559 -3.823 -6.672 1.00 88.62 115 GLU A CA 1
ATOM 866 C C . GLU A 1 115 ? 17.551 -2.617 -7.626 1.00 88.62 115 GLU A C 1
ATOM 868 O O . GLU A 1 115 ? 17.528 -1.477 -7.175 1.00 88.62 115 GLU A O 1
ATOM 873 N N . CYS A 1 116 ? 17.499 -2.855 -8.942 1.00 86.50 116 CYS A N 1
ATOM 874 C CA . CYS A 1 116 ? 17.469 -1.803 -9.961 1.00 86.50 116 CYS A CA 1
ATOM 875 C C . CYS A 1 116 ? 16.197 -0.940 -9.962 1.00 86.50 116 CYS A C 1
ATOM 877 O O . CYS A 1 116 ? 16.170 0.080 -10.646 1.00 86.50 116 CYS A O 1
ATOM 879 N N . VAL A 1 117 ? 15.153 -1.342 -9.233 1.00 90.50 117 VAL A N 1
ATOM 880 C CA . VAL A 1 117 ? 13.906 -0.578 -9.082 1.00 90.50 117 VAL A CA 1
ATOM 881 C C . VAL A 1 117 ? 14.031 0.482 -7.981 1.00 90.50 117 VAL A C 1
ATOM 883 O O . VAL A 1 117 ? 13.279 1.456 -7.971 1.00 90.50 117 VAL A O 1
ATOM 886 N N . HIS A 1 118 ? 14.977 0.318 -7.052 1.00 89.75 118 HIS A N 1
ATOM 887 C CA . HIS A 1 118 ? 15.144 1.221 -5.917 1.00 89.75 118 HIS A CA 1
ATOM 888 C C . HIS A 1 118 ? 16.085 2.400 -6.242 1.00 89.75 118 HIS A C 1
ATOM 890 O O . HIS A 1 118 ? 17.073 2.219 -6.954 1.00 89.75 118 HIS A O 1
ATOM 896 N N . PRO A 1 119 ? 15.848 3.592 -5.659 1.00 92.06 119 PRO A N 1
ATOM 897 C CA . PRO A 1 119 ? 14.696 3.946 -4.829 1.00 92.06 119 PRO A CA 1
ATOM 898 C C . PRO A 1 119 ? 13.437 4.202 -5.673 1.00 92.06 119 PRO A C 1
ATOM 900 O O . PRO A 1 119 ? 13.505 4.850 -6.715 1.00 92.06 119 PRO A O 1
ATOM 903 N N . VAL A 1 120 ? 12.274 3.759 -5.184 1.00 93.31 120 VAL A N 1
ATOM 904 C CA . VAL A 1 120 ? 10.981 4.109 -5.791 1.00 93.31 120 VAL A CA 1
ATOM 905 C C . VAL A 1 120 ? 10.575 5.501 -5.308 1.00 93.31 120 VAL A C 1
ATOM 907 O O . VAL A 1 120 ? 10.377 5.722 -4.111 1.00 93.31 120 VAL A O 1
ATOM 910 N N . ARG A 1 121 ? 10.472 6.449 -6.241 1.00 90.50 121 ARG A N 1
ATOM 911 C CA . ARG A 1 121 ? 10.084 7.847 -5.988 1.00 90.50 121 ARG A CA 1
ATOM 912 C C . ARG A 1 121 ? 8.586 8.067 -6.065 1.00 90.50 121 ARG A C 1
ATOM 914 O O . ARG A 1 121 ? 8.069 8.949 -5.395 1.00 90.50 121 ARG A O 1
ATOM 921 N N . GLN A 1 122 ? 7.914 7.282 -6.894 1.00 91.69 122 GLN A N 1
ATOM 922 C CA . GLN A 1 122 ? 6.476 7.356 -7.085 1.00 91.69 122 GLN A CA 1
ATOM 923 C C . GLN A 1 122 ? 5.953 5.993 -7.522 1.00 91.69 122 GLN A C 1
ATOM 925 O O . GLN A 1 122 ? 6.650 5.237 -8.206 1.00 91.69 122 GLN A O 1
ATOM 930 N N . ALA A 1 123 ? 4.718 5.698 -7.132 1.00 93.25 123 ALA A N 1
ATOM 931 C CA . ALA A 1 123 ? 3.993 4.518 -7.557 1.00 93.25 123 ALA A CA 1
ATOM 932 C C . ALA A 1 123 ? 2.594 4.921 -8.027 1.00 93.25 123 ALA A C 1
ATOM 934 O O . ALA A 1 123 ? 1.951 5.765 -7.408 1.00 93.25 123 ALA A O 1
ATOM 935 N N . GLU A 1 124 ? 2.121 4.323 -9.116 1.00 92.25 124 GLU A N 1
ATOM 936 C CA . GLU A 1 124 ? 0.785 4.592 -9.646 1.00 92.25 124 GLU A CA 1
ATOM 937 C C . GLU A 1 124 ? 0.081 3.297 -10.042 1.00 92.25 124 GLU A C 1
ATOM 939 O O . GLU A 1 124 ? 0.618 2.476 -10.788 1.00 92.25 124 GLU A O 1
ATOM 944 N N . ALA A 1 125 ? -1.143 3.127 -9.549 1.00 91.56 125 ALA A N 1
ATOM 945 C CA . ALA A 1 125 ? -1.973 1.976 -9.855 1.00 91.56 125 ALA A CA 1
ATOM 946 C C . ALA A 1 125 ? -2.637 2.104 -11.235 1.00 91.56 125 ALA A C 1
ATOM 948 O O . ALA A 1 125 ? -3.203 3.131 -11.603 1.00 91.56 125 ALA A O 1
ATOM 949 N N . MET A 1 126 ? -2.618 1.010 -11.988 1.00 90.94 126 MET A N 1
ATOM 950 C CA . MET A 1 126 ? -3.140 0.881 -13.345 1.00 90.94 126 MET A CA 1
ATOM 951 C C . MET A 1 126 ? -3.912 -0.435 -13.487 1.00 90.94 126 MET A C 1
ATOM 953 O O . MET A 1 126 ? -3.485 -1.387 -14.152 1.00 90.94 126 MET A O 1
ATOM 957 N N . GLY A 1 127 ? -5.075 -0.499 -12.836 1.00 89.38 127 GLY A N 1
ATOM 958 C CA . GLY A 1 127 ? -5.762 -1.770 -12.607 1.00 89.38 127 GLY A CA 1
ATOM 959 C C . GLY A 1 127 ? -4.871 -2.668 -11.752 1.00 89.38 127 GLY A C 1
ATOM 960 O O . GLY A 1 127 ? -4.360 -2.220 -10.736 1.00 89.38 127 GLY A O 1
ATOM 961 N N . ARG A 1 128 ? -4.607 -3.897 -12.206 1.00 92.81 128 ARG A N 1
ATOM 962 C CA . ARG A 1 128 ? -3.716 -4.841 -11.504 1.00 92.81 128 ARG A CA 1
ATOM 963 C C . ARG A 1 128 ? -2.216 -4.521 -11.599 1.00 92.81 128 ARG A C 1
ATOM 965 O O . ARG A 1 128 ? -1.396 -5.257 -11.065 1.00 92.81 128 ARG A O 1
ATOM 972 N N . LEU A 1 129 ? -1.836 -3.533 -12.404 1.00 95.06 129 LEU A N 1
ATOM 973 C CA . LEU A 1 129 ? -0.435 -3.182 -12.618 1.00 95.06 129 LEU A CA 1
ATOM 974 C C . LEU A 1 129 ? -0.078 -1.978 -11.758 1.00 95.06 129 LEU A C 1
ATOM 976 O O . LEU A 1 129 ? -0.901 -1.081 -11.601 1.00 95.06 129 LEU A O 1
ATOM 980 N N . ILE A 1 130 ? 1.155 -1.923 -11.272 1.00 95.38 130 ILE A N 1
ATOM 981 C CA . ILE A 1 130 ? 1.704 -0.740 -10.611 1.00 95.38 130 ILE A CA 1
ATOM 982 C C . ILE A 1 130 ? 2.860 -0.221 -11.457 1.00 95.38 130 ILE A C 1
ATOM 984 O O . ILE A 1 130 ? 3.806 -0.958 -11.737 1.00 95.38 130 ILE A O 1
ATOM 988 N N . LEU A 1 131 ? 2.786 1.041 -11.871 1.00 95.25 131 LEU A N 1
ATOM 989 C CA . LEU A 1 131 ? 3.926 1.753 -12.433 1.00 95.25 131 LEU A CA 1
ATOM 990 C C . LEU A 1 131 ? 4.811 2.243 -11.292 1.00 95.25 131 LEU A C 1
ATOM 992 O O . LEU A 1 131 ? 4.332 2.925 -10.392 1.00 95.25 131 LEU A O 1
ATOM 996 N N . LEU A 1 132 ? 6.095 1.903 -11.346 1.00 94.81 132 LEU A N 1
ATOM 997 C CA . LEU A 1 132 ? 7.098 2.305 -10.366 1.00 94.81 132 LEU A CA 1
ATOM 998 C C . LEU A 1 132 ? 8.098 3.230 -11.047 1.00 94.81 132 LEU A C 1
ATOM 1000 O O . LEU A 1 132 ? 8.737 2.845 -12.029 1.00 94.81 132 LEU A O 1
ATOM 1004 N N . PHE A 1 133 ? 8.239 4.439 -10.520 1.00 92.19 133 PHE A N 1
ATOM 1005 C CA . PHE A 1 133 ? 9.164 5.443 -11.031 1.00 92.19 133 PHE A CA 1
ATOM 1006 C C . PHE A 1 133 ? 10.386 5.481 -10.124 1.00 92.19 133 PHE A C 1
ATOM 1008 O O . PHE A 1 133 ? 10.280 5.861 -8.955 1.00 92.19 133 PHE A O 1
ATOM 1015 N N . SER A 1 134 ? 11.532 5.066 -10.654 1.00 90.44 134 SER A N 1
ATOM 1016 C CA . SER A 1 134 ? 12.831 5.244 -10.009 1.00 90.44 134 SER A CA 1
ATOM 1017 C C . SER A 1 134 ? 13.500 6.528 -10.506 1.00 90.44 134 SER A C 1
ATOM 1019 O O . SER A 1 134 ? 12.904 7.312 -11.250 1.00 90.44 134 SER A O 1
ATOM 1021 N N . ASP A 1 135 ? 14.742 6.771 -10.088 1.00 86.56 135 ASP A N 1
ATOM 1022 C CA . ASP A 1 135 ? 15.489 7.961 -10.511 1.00 86.56 135 ASP A CA 1
ATOM 1023 C C . ASP A 1 135 ? 15.717 7.998 -12.036 1.00 86.56 135 ASP A C 1
ATOM 1025 O O . ASP A 1 135 ? 15.716 9.075 -12.634 1.00 86.56 135 ASP A O 1
ATOM 1029 N N . GLU A 1 136 ? 15.853 6.830 -12.671 1.00 85.44 136 GLU A N 1
ATOM 1030 C CA . GLU A 1 136 ? 16.247 6.709 -14.081 1.00 85.44 136 GLU A CA 1
ATOM 1031 C C . GLU A 1 136 ? 15.329 5.826 -14.926 1.00 85.44 136 GLU A C 1
ATOM 1033 O O . GLU A 1 136 ? 15.492 5.775 -16.146 1.00 85.44 136 GLU A O 1
ATOM 1038 N N . TRP A 1 137 ? 14.385 5.096 -14.328 1.00 89.25 137 TRP A N 1
ATOM 1039 C CA . TRP A 1 137 ? 13.597 4.099 -15.049 1.00 89.25 137 TRP A CA 1
ATOM 1040 C C . TRP A 1 137 ? 12.138 4.077 -14.605 1.00 89.25 137 TRP A C 1
ATOM 1042 O O . TRP A 1 137 ? 11.791 4.367 -13.461 1.00 89.25 137 TRP A O 1
ATOM 1052 N N . VAL A 1 138 ? 11.273 3.691 -15.541 1.00 91.25 138 VAL A N 1
ATOM 1053 C CA . VAL A 1 138 ? 9.905 3.273 -15.245 1.00 91.25 138 VAL A CA 1
ATOM 1054 C C . VAL A 1 138 ? 9.849 1.757 -15.299 1.00 91.25 138 VAL A C 1
ATOM 1056 O O . VAL A 1 138 ? 10.218 1.145 -16.309 1.00 91.25 138 VAL A O 1
ATOM 1059 N N . HIS A 1 139 ? 9.340 1.160 -14.232 1.00 93.50 139 HIS A N 1
ATOM 1060 C CA . HIS A 1 139 ? 9.084 -0.268 -14.131 1.00 93.50 139 HIS A CA 1
ATOM 1061 C C . HIS A 1 139 ? 7.584 -0.521 -14.017 1.00 93.50 139 HIS A C 1
ATOM 1063 O O . HIS A 1 139 ? 6.811 0.363 -13.648 1.00 93.50 139 HIS A O 1
ATOM 1069 N N . VAL A 1 140 ? 7.171 -1.738 -14.345 1.00 95.19 140 VAL A N 1
ATOM 1070 C CA . VAL A 1 140 ? 5.821 -2.231 -14.098 1.00 95.19 140 VAL A CA 1
ATOM 1071 C C . VAL A 1 140 ? 5.894 -3.465 -13.221 1.00 95.19 140 VAL A C 1
ATOM 1073 O O . VAL A 1 140 ? 6.672 -4.374 -13.505 1.00 95.19 140 VAL A O 1
ATOM 1076 N N . LEU A 1 141 ? 5.076 -3.485 -12.178 1.00 96.19 141 LEU A N 1
ATOM 1077 C CA . LEU A 1 141 ? 4.861 -4.623 -11.297 1.00 96.19 141 LEU A CA 1
ATOM 1078 C C . LEU A 1 141 ? 3.463 -5.191 -11.556 1.00 96.19 141 LEU A C 1
ATOM 1080 O O . LEU A 1 141 ? 2.483 -4.445 -11.519 1.00 96.19 141 LEU A O 1
ATOM 1084 N N . ASP A 1 142 ? 3.359 -6.492 -11.814 1.00 94.69 142 ASP A N 1
ATOM 1085 C CA . ASP A 1 142 ? 2.074 -7.200 -11.848 1.00 94.69 142 ASP A CA 1
ATOM 1086 C C . ASP A 1 142 ? 1.744 -7.714 -10.442 1.00 94.69 142 ASP A C 1
ATOM 1088 O O . ASP A 1 142 ? 2.447 -8.576 -9.913 1.00 94.69 142 ASP A O 1
ATOM 1092 N N . THR A 1 143 ? 0.679 -7.199 -9.820 1.00 94.31 143 THR A N 1
ATOM 1093 C CA . THR A 1 143 ? 0.334 -7.553 -8.432 1.00 94.31 143 THR A CA 1
ATOM 1094 C C . THR A 1 143 ? -0.169 -8.988 -8.272 1.00 94.31 143 THR A C 1
ATOM 1096 O O . THR A 1 143 ? -0.247 -9.480 -7.147 1.00 94.31 143 THR A O 1
ATOM 1099 N N . VAL A 1 144 ? -0.498 -9.680 -9.370 1.00 91.75 144 VAL A N 1
ATOM 1100 C CA . VAL A 1 144 ? -0.965 -11.073 -9.336 1.00 91.75 144 VAL A CA 1
ATOM 1101 C C . VAL A 1 144 ? 0.199 -12.054 -9.397 1.00 91.75 144 VAL A C 1
ATOM 1103 O O . VAL A 1 144 ? 0.195 -13.040 -8.661 1.00 91.75 144 VAL A O 1
ATOM 1106 N N . SER A 1 145 ? 1.165 -11.827 -10.291 1.00 91.69 145 SER A N 1
ATOM 1107 C CA . SER A 1 145 ? 2.319 -12.727 -10.427 1.00 91.69 145 SER A CA 1
ATOM 1108 C C . SER A 1 145 ? 3.514 -12.322 -9.568 1.00 91.69 145 SER A C 1
ATOM 1110 O O . SER A 1 145 ? 4.370 -13.164 -9.316 1.00 91.69 145 SER A O 1
ATOM 1112 N N . GLY A 1 146 ? 3.582 -11.062 -9.130 1.00 92.00 146 GLY A N 1
ATOM 1113 C CA . GLY A 1 146 ? 4.762 -10.487 -8.482 1.00 92.00 146 GLY A CA 1
ATOM 1114 C C . GLY A 1 146 ? 5.883 -10.132 -9.465 1.00 92.00 146 GLY A C 1
ATOM 1115 O O . GLY A 1 146 ? 6.932 -9.645 -9.048 1.00 92.00 146 GLY A O 1
ATOM 1116 N N . ASP A 1 147 ? 5.682 -10.345 -10.771 1.00 92.69 147 ASP A N 1
ATOM 1117 C CA . ASP A 1 147 ? 6.708 -10.071 -11.773 1.00 92.69 147 ASP A CA 1
ATOM 1118 C C . ASP A 1 147 ? 6.910 -8.566 -11.957 1.00 92.69 147 ASP A C 1
ATOM 1120 O O . ASP A 1 147 ? 5.955 -7.800 -12.111 1.00 92.69 147 ASP A O 1
ATOM 1124 N N . CYS A 1 148 ? 8.177 -8.160 -12.020 1.00 93.75 148 CYS A N 1
ATOM 1125 C CA . CYS A 1 148 ? 8.577 -6.786 -12.283 1.00 93.75 148 CYS A CA 1
ATOM 1126 C C . CYS A 1 148 ? 9.388 -6.699 -13.580 1.00 93.75 148 CYS A C 1
ATOM 1128 O O . CYS A 1 148 ? 10.318 -7.479 -13.800 1.00 93.75 148 CYS A O 1
ATOM 1130 N N . ALA A 1 149 ? 9.050 -5.738 -14.440 1.00 91.94 149 ALA A N 1
ATOM 1131 C CA . ALA A 1 149 ? 9.730 -5.511 -15.710 1.00 91.94 149 ALA A CA 1
ATOM 1132 C C . ALA A 1 149 ? 10.040 -4.027 -15.928 1.00 91.94 149 ALA A C 1
ATOM 1134 O O . ALA A 1 149 ? 9.221 -3.154 -15.655 1.00 91.94 149 ALA A O 1
ATOM 1135 N N . THR A 1 150 ? 11.215 -3.734 -16.482 1.00 91.94 150 THR A N 1
ATOM 1136 C CA . THR A 1 150 ? 11.579 -2.377 -16.903 1.00 91.94 150 THR A CA 1
ATOM 1137 C C . THR A 1 150 ? 10.893 -2.037 -18.221 1.00 91.94 150 THR A C 1
ATOM 1139 O O . THR A 1 150 ? 11.006 -2.777 -19.198 1.00 91.94 150 THR A O 1
ATOM 1142 N N . LEU A 1 151 ? 10.198 -0.902 -18.256 1.00 88.69 151 LEU A N 1
ATOM 1143 C CA . LEU A 1 151 ? 9.473 -0.430 -19.432 1.00 88.69 151 LEU A CA 1
ATOM 1144 C C . LEU A 1 151 ? 10.288 0.560 -20.261 1.00 88.69 151 LEU A C 1
ATOM 1146 O O . LEU A 1 151 ? 10.339 0.439 -21.486 1.00 88.69 151 LEU A O 1
ATOM 1150 N N . ALA A 1 152 ? 10.878 1.564 -19.612 1.00 84.88 152 ALA A N 1
ATOM 1151 C CA . ALA A 1 152 ? 11.544 2.670 -20.293 1.00 84.88 152 ALA A CA 1
ATOM 1152 C C . ALA A 1 152 ? 12.512 3.414 -19.369 1.00 84.88 152 ALA A C 1
ATOM 1154 O O . ALA A 1 152 ? 12.345 3.400 -18.153 1.00 84.88 152 ALA A O 1
ATOM 1155 N N . GLU A 1 153 ? 13.482 4.105 -19.967 1.00 81.00 153 GLU A N 1
ATOM 1156 C CA . GLU A 1 153 ? 14.315 5.091 -19.275 1.00 81.00 153 GLU A CA 1
ATOM 1157 C C . GLU A 1 153 ? 13.453 6.321 -18.942 1.00 81.00 153 GLU A C 1
ATOM 1159 O O . GLU A 1 153 ? 12.782 6.892 -19.809 1.00 81.00 153 GLU A O 1
ATOM 1164 N N . TRP A 1 154 ? 13.466 6.715 -17.677 1.00 68.19 154 TRP A N 1
ATOM 1165 C CA . TRP A 1 154 ? 12.888 7.933 -17.143 1.00 68.19 154 TRP A CA 1
ATOM 1166 C C . TRP A 1 154 ? 13.987 8.990 -17.040 1.00 68.19 154 TRP A C 1
ATOM 1168 O O . TRP A 1 154 ? 14.893 8.892 -16.221 1.00 68.19 154 TRP A O 1
ATOM 1178 N N . ARG A 1 155 ? 13.917 10.037 -17.866 1.00 60.81 155 ARG A N 1
ATOM 1179 C CA . ARG A 1 155 ? 14.753 11.228 -17.673 1.00 60.81 155 ARG A CA 1
ATOM 1180 C C . ARG A 1 155 ? 13.908 12.327 -17.070 1.00 60.81 155 ARG A C 1
ATOM 1182 O O . ARG A 1 155 ? 13.140 12.967 -17.792 1.00 60.81 155 ARG A O 1
ATOM 1189 N N . ARG A 1 156 ? 14.101 12.589 -15.778 1.00 56.72 156 ARG A N 1
ATOM 1190 C CA . ARG A 1 156 ? 13.604 13.813 -15.149 1.00 56.72 156 ARG A CA 1
ATOM 1191 C C . ARG A 1 156 ? 14.278 14.995 -15.849 1.00 56.72 156 ARG A C 1
ATOM 1193 O O . ARG A 1 156 ? 15.474 15.219 -15.684 1.00 56.72 156 ARG A O 1
ATOM 1200 N N . ARG A 1 157 ? 13.553 15.715 -16.711 1.00 50.41 157 ARG A N 1
ATOM 1201 C CA . ARG A 1 157 ? 14.046 17.003 -17.211 1.00 50.41 157 ARG A CA 1
ATOM 1202 C C . ARG A 1 157 ? 13.899 17.987 -16.064 1.00 50.41 157 ARG A C 1
ATOM 1204 O O . ARG A 1 157 ? 12.782 18.295 -15.671 1.00 50.41 157 ARG A O 1
ATOM 1211 N N . GLU A 1 158 ? 15.020 18.456 -15.531 1.00 43.38 158 GLU A N 1
ATOM 1212 C CA . GLU A 1 158 ? 15.060 19.641 -14.678 1.00 43.38 158 GLU A CA 1
ATOM 1213 C C . GLU A 1 158 ? 14.580 20.838 -15.509 1.00 43.38 158 GLU A C 1
ATOM 1215 O O . GLU A 1 158 ? 15.354 21.518 -16.180 1.00 43.38 158 GLU 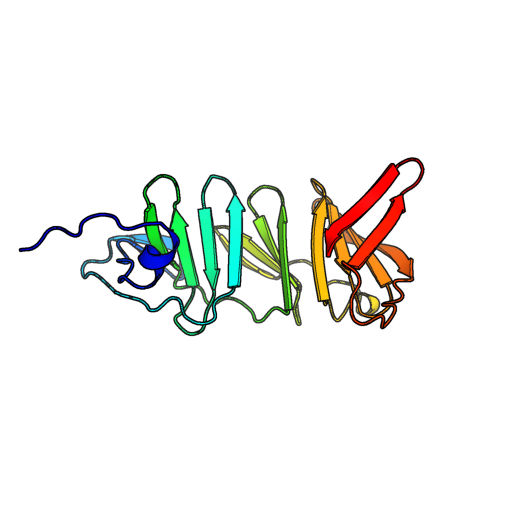A O 1
ATOM 1220 N N . THR A 1 159 ? 13.273 21.057 -15.542 1.00 39.34 159 THR A N 1
ATOM 1221 C CA . THR A 1 159 ? 12.691 22.299 -16.037 1.00 39.34 159 THR A CA 1
ATOM 1222 C C . THR A 1 159 ? 11.772 22.825 -14.959 1.00 39.34 159 THR A C 1
ATOM 1224 O O . THR A 1 159 ? 10.621 22.417 -14.845 1.00 39.34 159 THR A O 1
ATOM 1227 N N . GLU A 1 160 ? 12.322 23.733 -14.156 1.00 40.03 160 GLU A N 1
ATOM 1228 C CA . GLU A 1 160 ? 11.563 24.644 -13.311 1.00 40.03 160 GLU A CA 1
ATOM 1229 C C . GLU A 1 160 ? 10.383 25.207 -14.135 1.00 40.03 160 GLU A C 1
ATOM 1231 O O . GLU A 1 160 ? 10.584 25.843 -15.169 1.00 40.03 160 GLU A O 1
ATOM 1236 N N . HIS A 1 161 ? 9.151 24.943 -13.683 1.00 39.94 161 HIS A N 1
ATOM 1237 C CA . HIS A 1 161 ? 7.890 25.555 -14.144 1.00 39.94 161 HIS A CA 1
ATOM 1238 C C . HIS A 1 161 ? 7.110 24.970 -15.336 1.00 39.94 161 HIS A C 1
ATOM 1240 O O . HIS A 1 161 ? 6.356 25.702 -15.979 1.00 39.94 161 HIS A O 1
ATOM 1246 N N . MET A 1 162 ? 7.123 23.660 -15.576 1.00 38.41 162 MET A N 1
ATOM 1247 C CA . MET A 1 162 ? 6.058 23.043 -16.385 1.00 38.41 162 MET A CA 1
ATOM 1248 C C . MET A 1 162 ? 5.437 21.865 -15.647 1.00 38.41 162 MET A C 1
ATOM 1250 O O . MET A 1 162 ? 6.169 21.012 -15.179 1.00 38.41 162 MET A O 1
ATOM 1254 N N . CYS A 1 163 ? 4.099 21.828 -15.563 1.00 41.34 163 CYS A N 1
ATOM 1255 C CA . CYS A 1 163 ? 3.328 20.677 -15.088 1.00 41.34 163 CYS A CA 1
ATOM 1256 C C . CYS A 1 163 ? 3.933 19.394 -15.665 1.00 41.34 163 CYS A C 1
ATOM 1258 O O . CYS A 1 163 ? 3.950 19.230 -16.895 1.00 41.34 163 CYS A O 1
ATOM 1260 N N . ASP A 1 164 ? 4.472 18.543 -14.795 1.00 46.16 164 ASP A N 1
ATOM 1261 C CA . ASP A 1 164 ? 5.355 17.452 -15.178 1.00 46.16 164 ASP A CA 1
ATOM 1262 C C . ASP A 1 164 ? 4.496 16.362 -15.823 1.00 46.16 164 ASP A C 1
ATOM 1264 O O . ASP A 1 164 ? 3.966 15.462 -15.194 1.00 46.16 164 ASP A O 1
ATOM 1268 N N . THR A 1 165 ? 4.261 16.466 -17.127 1.00 46.06 165 THR A N 1
ATOM 1269 C CA . THR A 1 165 ? 3.481 15.453 -17.831 1.00 46.06 165 THR A CA 1
ATOM 1270 C C . THR A 1 165 ? 4.401 14.346 -18.331 1.00 46.06 165 THR A C 1
ATOM 1272 O O . THR A 1 165 ? 5.137 14.550 -19.301 1.00 46.06 165 THR A O 1
ATOM 1275 N N . ALA A 1 166 ? 4.304 13.145 -17.760 1.00 54.06 166 ALA A N 1
ATOM 1276 C CA . ALA A 1 166 ? 4.908 11.956 -18.355 1.00 54.06 166 ALA A CA 1
ATOM 1277 C C . ALA A 1 166 ? 4.027 11.425 -19.491 1.00 54.06 166 ALA A C 1
ATOM 1279 O O . ALA A 1 166 ? 2.831 11.192 -19.307 1.00 54.06 166 ALA A O 1
ATOM 1280 N N . ILE A 1 167 ? 4.616 11.195 -20.667 1.00 53.38 167 ILE A N 1
ATOM 1281 C CA . ILE A 1 167 ? 3.946 10.509 -21.775 1.00 53.38 167 ILE A CA 1
ATOM 1282 C C . ILE A 1 167 ? 4.612 9.151 -21.981 1.00 53.38 167 ILE A C 1
ATOM 1284 O O . ILE A 1 167 ? 5.676 9.066 -22.593 1.00 53.38 167 ILE A O 1
ATOM 1288 N N . ILE A 1 168 ? 3.977 8.084 -21.498 1.00 56.31 168 ILE A N 1
ATOM 1289 C CA . ILE A 1 168 ? 4.473 6.713 -21.665 1.00 56.31 168 ILE A CA 1
ATOM 1290 C C . ILE A 1 168 ? 3.683 6.044 -22.785 1.00 56.31 168 ILE A C 1
ATOM 1292 O O . ILE A 1 168 ? 2.459 5.910 -22.720 1.00 56.31 168 ILE A O 1
ATOM 1296 N N . LYS A 1 169 ? 4.381 5.605 -23.835 1.00 45.03 169 LYS A N 1
ATOM 1297 C CA . LYS A 1 169 ? 3.769 4.853 -24.932 1.00 45.03 169 LYS A CA 1
ATOM 1298 C C . LYS A 1 169 ? 3.897 3.353 -24.671 1.00 45.03 169 LYS A C 1
ATOM 1300 O O . LYS A 1 169 ? 4.952 2.771 -24.899 1.00 45.03 169 LYS A O 1
ATOM 1305 N N . LEU A 1 170 ? 2.806 2.723 -24.243 1.00 50.12 170 LEU A N 1
ATOM 1306 C CA . LEU A 1 170 ? 2.703 1.271 -24.081 1.00 50.12 170 LEU A CA 1
ATOM 1307 C C . LEU A 1 170 ? 2.006 0.676 -25.312 1.00 50.12 170 LEU A C 1
ATOM 1309 O O . LEU A 1 170 ? 0.777 0.608 -25.393 1.00 50.12 170 LEU A O 1
ATOM 1313 N N . GLY A 1 171 ? 2.796 0.289 -26.317 1.00 62.25 171 GLY A N 1
ATOM 1314 C CA . GLY A 1 171 ? 2.277 -0.236 -27.583 1.00 62.25 171 GLY A CA 1
ATOM 1315 C C . GLY A 1 171 ? 1.436 0.801 -28.344 1.00 62.25 171 GLY A C 1
ATOM 1316 O O . GLY A 1 171 ? 1.970 1.789 -28.853 1.00 62.25 171 GLY A O 1
ATOM 1317 N N . THR A 1 172 ? 0.120 0.574 -28.446 1.00 41.72 172 THR A N 1
ATOM 1318 C CA . THR A 1 172 ? -0.838 1.507 -29.078 1.00 41.72 172 THR A CA 1
ATOM 1319 C C . THR A 1 172 ? -1.449 2.519 -28.110 1.00 41.72 172 THR A C 1
ATOM 1321 O O . THR A 1 172 ? -2.127 3.442 -28.561 1.00 41.72 172 THR A O 1
ATOM 1324 N N . ARG A 1 173 ? -1.226 2.380 -26.797 1.00 39.62 173 ARG A N 1
ATOM 1325 C CA . ARG A 1 173 ? -1.768 3.291 -25.783 1.00 39.62 173 ARG A CA 1
ATOM 1326 C C . ARG A 1 173 ? -0.738 4.346 -25.401 1.00 39.62 173 ARG A C 1
ATOM 1328 O O . ARG A 1 173 ? 0.450 4.057 -25.286 1.00 39.62 173 ARG A O 1
ATOM 1335 N N . ILE A 1 174 ? -1.219 5.567 -25.203 1.00 49.78 174 ILE A N 1
ATOM 1336 C CA . ILE A 1 174 ? -0.443 6.681 -24.669 1.00 49.78 174 ILE A CA 1
ATOM 1337 C C . ILE A 1 174 ? -1.019 6.987 -23.293 1.00 49.78 174 ILE A C 1
ATOM 1339 O O . ILE A 1 174 ? -2.187 7.358 -23.187 1.00 49.78 174 ILE A O 1
ATOM 1343 N N . LEU A 1 175 ? -0.209 6.804 -22.258 1.00 50.47 175 LEU A N 1
ATOM 1344 C CA . LEU A 1 175 ? -0.525 7.241 -20.908 1.00 50.47 175 LEU A CA 1
ATOM 1345 C C . LEU A 1 175 ? 0.022 8.641 -20.732 1.00 50.47 175 LEU A C 1
ATOM 1347 O O . LEU A 1 175 ? 1.205 8.873 -20.972 1.00 50.47 175 LEU A O 1
ATOM 1351 N N . LYS A 1 176 ? -0.864 9.560 -20.362 1.00 48.50 176 LYS A N 1
ATOM 1352 C CA . LYS A 1 176 ? -0.518 10.921 -19.988 1.00 48.50 176 LYS A CA 1
ATOM 1353 C C . LYS A 1 176 ? -0.706 11.017 -18.480 1.00 48.50 176 LYS A C 1
ATOM 1355 O O . LYS A 1 176 ? -1.845 11.064 -18.026 1.00 48.50 176 LYS A O 1
ATOM 1360 N N . LEU A 1 177 ? 0.392 10.997 -17.742 1.00 53.06 177 LEU A N 1
ATOM 1361 C CA . LEU A 1 177 ? 0.377 11.173 -16.294 1.00 53.06 177 LEU A CA 1
ATOM 1362 C C . LEU A 1 177 ? 0.602 12.653 -16.031 1.00 53.06 177 LEU A C 1
ATOM 1364 O O . LEU A 1 177 ? 1.546 13.215 -16.582 1.00 53.06 177 LEU A O 1
ATOM 1368 N N . ASN A 1 178 ? -0.287 13.290 -15.273 1.00 44.84 178 ASN A N 1
ATOM 1369 C CA . ASN A 1 178 ? -0.038 14.637 -14.772 1.00 44.84 178 ASN A CA 1
ATOM 1370 C C . ASN A 1 178 ? 0.652 14.463 -13.416 1.00 44.84 178 ASN A C 1
ATOM 1372 O O . ASN A 1 178 ? 0.016 13.949 -12.497 1.00 44.84 178 ASN A O 1
ATOM 1376 N N . LEU A 1 179 ? 1.933 14.819 -13.342 1.00 52.34 179 LEU A N 1
ATOM 1377 C CA . LEU A 1 179 ? 2.728 14.839 -12.117 1.00 52.34 179 LEU A CA 1
ATOM 1378 C C . LEU A 1 179 ? 2.715 16.251 -11.516 1.00 52.34 179 LEU A C 1
ATOM 1380 O O . LEU A 1 179 ? 2.726 17.238 -12.299 1.00 52.34 179 LEU A O 1
#

Sequence (179 aa):
MDLAVPGPIEEVFYQNSCVTRSIGLDGVLVDTPDYEYTPLEDGECCALGDGMILLSGASGEYILDTETMELIRDMREAPGFSAHCSVDGVLHTFGKDHCTYTVKRGWTVADSLPECVHPVRQAEAMGRLILLFSDEWVHVLDTVSGDCATLAEWRRRETEHMCDTAIIKLGTRILKLNL

Secondary structure (DSSP, 8-state):
-PPPPPPPHHHHTTS--EEEEEE-TTS-EEEEEEEEE----S-EEEEEETTEEEEEETTEEEEEETTTTEEEEE-SPPPPEEEEEEETTEEEEEESSEEEEETTTEEEE-PPPPGGGPSP-EEEEETTEEEEE-SSEEEEEETTT--EEEEEE------TTS--EEEEEETTEEEEEE-

Organism: NCBI:txid797122

Radius of gyration: 18.75 Å; chains: 1; bounding box: 41×38×55 Å

pLDDT: mean 76.36, std 19.37, range [29.23, 96.19]

Foldseek 3Di:
DDDDDDDDPVCVLVPFQWAQWEQDPQLDIDGDPDTDGFNLPPWDWADLDPQWIWTADPRAIWIQRRVVRHIYGYPQGDDDAQEWHYEPSWIWGAHVFTWIAHSRPGIDTDDGDDPVLPPFNYWDDDHQWIWTDHQFFTWIARNVPRDIDTQDTDDDPPDPDDQDWDWRDDPPDTDTDRD